Protein AF-A0A5E7UYP9-F1 (afdb_monomer)

Secondary structure (DSSP, 8-state):
------HHHHHHHHHGGG---HHHHHHHHHHHHHHHHHHHHHHHHHHHS----------------

Organism: Pseudomonas fluorescens (NCBI:txid294)

Radius of gyration: 28.66 Å; Cα contacts (8 Å, |Δi|>4): 2; chains: 1; bounding box: 52×15×86 Å

Structure (mmCIF, N/CA/C/O backbone):
data_AF-A0A5E7UYP9-F1
#
_entry.id   AF-A0A5E7UYP9-F1
#
loop_
_atom_site.group_PDB
_atom_site.id
_atom_site.type_symbol
_atom_site.label_atom_id
_atom_site.label_alt_id
_atom_site.label_comp_id
_atom_site.label_asym_id
_atom_site.label_entity_id
_atom_site.label_seq_id
_atom_site.pdbx_PDB_ins_code
_atom_site.Cartn_x
_atom_site.Cartn_y
_atom_site.Cartn_z
_ato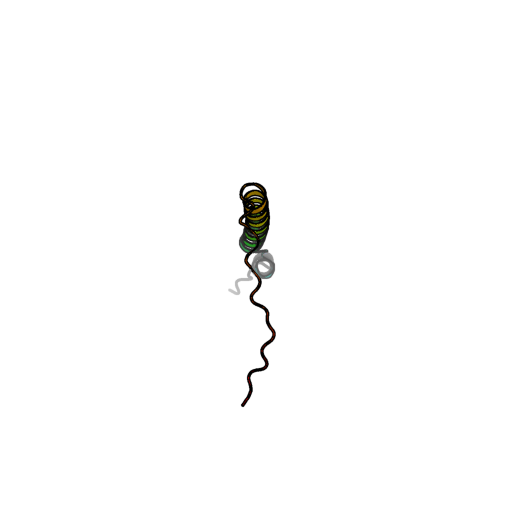m_site.occupancy
_atom_site.B_iso_or_equiv
_atom_site.auth_seq_id
_atom_site.auth_comp_id
_atom_site.auth_asym_id
_atom_site.auth_atom_id
_atom_site.pdbx_PDB_model_num
ATOM 1 N N . MET A 1 1 ? 33.875 -12.590 -45.797 1.00 47.16 1 MET A N 1
ATOM 2 C CA . MET A 1 1 ? 32.648 -11.768 -45.842 1.00 47.16 1 MET A CA 1
ATOM 3 C C . MET A 1 1 ? 32.417 -11.238 -44.429 1.00 47.16 1 MET A C 1
ATOM 5 O O . MET A 1 1 ? 31.947 -12.001 -43.597 1.00 47.16 1 MET A O 1
ATOM 9 N N . MET A 1 2 ? 32.843 -10.010 -44.104 1.00 48.69 2 MET A N 1
ATOM 10 C CA . MET A 1 2 ? 32.495 -9.391 -42.815 1.00 48.69 2 MET A CA 1
ATOM 11 C C . MET A 1 2 ? 31.030 -8.949 -42.883 1.00 48.69 2 MET A C 1
ATOM 13 O O . MET A 1 2 ? 30.681 -8.084 -43.682 1.00 48.69 2 MET A O 1
ATOM 17 N N . THR A 1 3 ? 30.161 -9.574 -42.095 1.00 61.19 3 THR A N 1
ATOM 18 C CA . THR A 1 3 ? 28.759 -9.170 -41.962 1.00 61.19 3 THR A CA 1
ATOM 19 C C . THR A 1 3 ? 28.682 -7.948 -41.051 1.00 61.19 3 THR A C 1
ATOM 21 O O . THR A 1 3 ? 28.826 -8.070 -39.836 1.00 61.19 3 THR A O 1
ATOM 24 N N . ASN A 1 4 ? 28.473 -6.769 -41.635 1.00 65.94 4 ASN A N 1
ATOM 25 C CA . ASN A 1 4 ? 28.210 -5.549 -40.879 1.00 65.94 4 ASN A CA 1
ATOM 26 C C . ASN A 1 4 ? 26.807 -5.647 -40.266 1.00 65.94 4 ASN A C 1
ATOM 28 O O . ASN A 1 4 ? 25.812 -5.608 -40.990 1.00 65.94 4 ASN A O 1
ATOM 32 N N . LEU A 1 5 ? 26.729 -5.807 -38.941 1.00 65.69 5 LEU A N 1
ATOM 33 C CA . LEU A 1 5 ? 25.467 -5.678 -38.215 1.00 65.69 5 LEU A CA 1
ATOM 34 C C . LEU A 1 5 ? 24.962 -4.228 -38.354 1.00 65.69 5 LEU A C 1
ATOM 36 O O . LEU A 1 5 ? 25.748 -3.301 -38.137 1.00 65.69 5 LEU A O 1
ATOM 40 N N . PRO A 1 6 ? 23.682 -4.006 -38.695 1.00 75.81 6 PRO A N 1
ATOM 41 C CA . PRO A 1 6 ? 23.113 -2.666 -38.749 1.00 75.81 6 PRO A CA 1
ATOM 42 C C . PRO A 1 6 ? 23.126 -2.032 -37.352 1.00 75.81 6 PRO A C 1
ATOM 44 O O . PRO A 1 6 ? 22.690 -2.638 -36.370 1.00 75.81 6 PRO A O 1
ATOM 47 N N . SER A 1 7 ? 23.620 -0.796 -37.269 1.00 66.25 7 SER A N 1
ATOM 48 C CA . SER A 1 7 ? 23.731 0.008 -36.042 1.00 66.25 7 SER A CA 1
ATOM 49 C C . SER A 1 7 ? 22.415 0.142 -35.273 1.00 66.25 7 SER A C 1
ATOM 51 O O . SER A 1 7 ? 22.423 0.263 -34.049 1.00 66.25 7 SER A O 1
ATOM 53 N N . ASP A 1 8 ? 21.287 0.062 -35.975 1.00 63.56 8 ASP A N 1
ATOM 54 C CA . ASP A 1 8 ? 19.950 0.170 -35.391 1.00 63.56 8 ASP A CA 1
ATOM 55 C C . ASP A 1 8 ? 19.628 -1.002 -34.452 1.00 63.56 8 ASP A C 1
ATOM 57 O O . ASP A 1 8 ? 18.948 -0.816 -33.445 1.00 63.56 8 ASP A O 1
ATOM 61 N N . VAL A 1 9 ? 20.179 -2.193 -34.721 1.00 68.50 9 VAL A N 1
ATOM 62 C CA . VAL A 1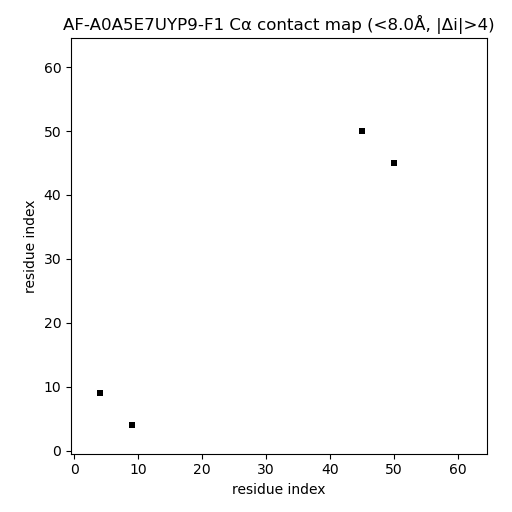 9 ? 20.004 -3.378 -33.862 1.00 68.50 9 VAL A CA 1
ATOM 63 C C . VAL A 1 9 ? 20.816 -3.241 -32.572 1.00 68.50 9 VAL A C 1
ATOM 65 O O . VAL A 1 9 ? 20.329 -3.595 -31.503 1.00 68.50 9 VAL A O 1
ATOM 68 N N . LEU A 1 10 ? 22.017 -2.658 -32.641 1.00 68.00 10 LEU A N 1
ATOM 69 C CA . LEU A 1 10 ? 22.828 -2.370 -31.451 1.00 68.00 10 LEU A CA 1
ATOM 70 C C . LEU A 1 10 ? 22.180 -1.293 -30.572 1.00 68.00 10 LEU A C 1
ATOM 72 O O . LEU A 1 10 ? 22.215 -1.392 -29.348 1.00 68.00 10 LEU A O 1
ATOM 76 N N . ASN A 1 11 ? 21.550 -0.290 -31.192 1.00 64.94 11 ASN A N 1
ATOM 77 C CA . ASN A 1 11 ? 20.809 0.735 -30.467 1.00 64.94 11 ASN A CA 1
ATOM 78 C C . ASN A 1 11 ? 19.549 0.156 -29.801 1.00 64.94 11 ASN A C 1
ATOM 80 O O . ASN A 1 11 ? 19.292 0.469 -28.645 1.00 64.94 11 ASN A O 1
ATOM 84 N N . ALA A 1 12 ? 18.805 -0.733 -30.471 1.00 63.78 12 ALA A N 1
ATOM 85 C CA . ALA A 1 12 ? 17.647 -1.412 -29.881 1.00 63.78 12 ALA A CA 1
ATOM 86 C C . ALA A 1 12 ? 18.027 -2.262 -28.653 1.00 63.78 12 ALA A C 1
ATOM 88 O O . ALA A 1 12 ? 17.404 -2.113 -27.607 1.00 63.78 12 ALA A O 1
ATOM 89 N N . MET A 1 13 ? 19.110 -3.049 -28.729 1.00 61.81 13 MET A N 1
ATOM 90 C CA . MET A 1 13 ? 19.602 -3.822 -27.576 1.00 61.81 13 MET A CA 1
ATOM 91 C C . MET A 1 13 ? 20.091 -2.941 -26.412 1.00 61.81 13 MET A C 1
ATOM 93 O O . MET A 1 13 ? 20.099 -3.390 -25.273 1.00 61.81 13 MET A O 1
ATOM 97 N N . SER A 1 14 ? 20.484 -1.687 -26.671 1.00 62.84 14 SER A N 1
ATOM 98 C CA . SER A 1 14 ? 20.854 -0.715 -25.628 1.00 62.84 14 SER A CA 1
ATOM 99 C C . SER A 1 14 ? 19.646 0.027 -25.033 1.00 62.84 14 SER A C 1
ATOM 101 O O . SER A 1 14 ? 19.731 0.546 -23.920 1.00 62.84 14 SER A O 1
ATOM 103 N N . GLN A 1 15 ? 18.515 0.092 -25.745 1.00 61.69 15 GLN A N 1
ATOM 104 C CA . GLN A 1 15 ? 17.264 0.677 -25.238 1.00 61.69 15 GLN A CA 1
ATOM 105 C C . GLN A 1 15 ? 16.582 -0.249 -24.221 1.00 61.69 15 GLN A C 1
ATOM 107 O O . GLN A 1 15 ? 15.869 0.235 -23.339 1.00 61.69 15 GLN A O 1
ATOM 112 N N . ASP A 1 16 ? 16.866 -1.553 -24.294 1.00 59.06 16 ASP A N 1
ATOM 113 C CA . ASP A 1 16 ? 16.371 -2.552 -23.347 1.00 59.06 16 ASP A CA 1
ATOM 114 C C . ASP A 1 16 ? 16.866 -2.302 -21.902 1.00 59.06 16 ASP A C 1
ATOM 116 O O . ASP A 1 16 ? 16.166 -2.603 -20.934 1.00 59.06 16 ASP A O 1
ATOM 120 N N . ASP A 1 17 ? 18.015 -1.633 -21.733 1.00 61.34 17 ASP A N 1
ATOM 121 C CA . ASP A 1 17 ? 18.559 -1.226 -20.425 1.00 61.34 17 ASP A CA 1
ATOM 122 C C . ASP A 1 17 ? 17.721 -0.138 -19.724 1.00 61.34 17 ASP A C 1
ATOM 124 O O . ASP A 1 17 ? 17.895 0.135 -18.533 1.00 61.34 17 ASP A O 1
ATOM 128 N N . LYS A 1 18 ? 16.809 0.519 -20.455 1.00 64.12 18 LYS A N 1
ATOM 129 C CA . LYS A 1 18 ? 15.871 1.522 -19.928 1.00 64.12 18 LYS A CA 1
ATOM 130 C C . LYS A 1 18 ? 14.419 1.048 -20.011 1.00 64.12 18 LYS A C 1
ATOM 132 O O . LYS A 1 18 ? 13.506 1.875 -20.050 1.00 64.12 18 LYS A O 1
ATOM 137 N N . LEU A 1 19 ? 14.176 -0.264 -20.020 1.00 72.50 19 LEU A N 1
ATOM 138 C CA . LEU A 1 19 ? 12.821 -0.798 -19.910 1.00 72.50 19 LEU A CA 1
ATOM 139 C C . LEU A 1 19 ? 12.288 -0.561 -18.497 1.00 72.50 19 LEU A C 1
ATOM 141 O O . LEU A 1 19 ? 12.706 -1.181 -17.521 1.00 72.50 19 LEU A O 1
ATOM 145 N N . ILE A 1 20 ? 11.342 0.368 -18.386 1.00 71.81 20 ILE A N 1
ATOM 146 C CA . ILE A 1 20 ? 10.603 0.596 -17.148 1.00 71.81 20 ILE A CA 1
ATOM 147 C C . ILE A 1 20 ? 9.724 -0.632 -16.903 1.00 71.81 20 ILE A C 1
ATOM 149 O O . ILE A 1 20 ? 8.796 -0.898 -17.668 1.00 71.81 20 ILE A O 1
ATOM 153 N N . ASP A 1 21 ? 9.980 -1.361 -15.815 1.00 76.56 21 ASP A N 1
ATOM 154 C CA . ASP A 1 21 ? 9.108 -2.460 -15.407 1.00 76.56 21 ASP A CA 1
ATOM 155 C C . ASP A 1 21 ? 7.787 -1.911 -14.849 1.00 76.56 21 ASP A C 1
ATOM 157 O O . ASP A 1 21 ? 7.638 -1.631 -13.655 1.00 76.56 21 ASP A O 1
ATOM 161 N N . LEU A 1 22 ? 6.796 -1.776 -15.730 1.00 83.38 22 LEU A N 1
ATOM 162 C CA . LEU A 1 22 ? 5.442 -1.336 -15.392 1.00 83.38 22 LEU A CA 1
ATOM 163 C C . LEU A 1 22 ? 4.746 -2.263 -14.381 1.00 83.38 22 LEU A C 1
ATOM 165 O O . LEU A 1 22 ? 3.776 -1.845 -13.739 1.00 83.38 22 LEU A O 1
ATOM 169 N N . ASN A 1 23 ? 5.216 -3.503 -14.211 1.00 85.88 23 ASN A N 1
ATOM 170 C CA . ASN A 1 23 ? 4.681 -4.410 -13.201 1.00 85.88 23 ASN A CA 1
AT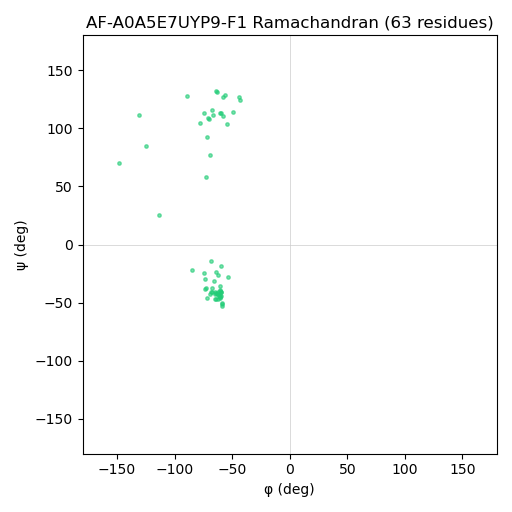OM 171 C C . ASN A 1 23 ? 5.120 -3.996 -11.800 1.00 85.88 23 ASN A C 1
ATOM 173 O O . ASN A 1 23 ? 4.301 -4.042 -10.883 1.00 85.88 23 ASN A O 1
ATOM 177 N N . THR A 1 24 ? 6.361 -3.529 -11.631 1.00 86.00 24 THR A N 1
ATOM 178 C CA . THR A 1 24 ? 6.838 -3.030 -10.330 1.00 86.00 24 THR A CA 1
ATOM 179 C C . THR A 1 24 ? 6.046 -1.807 -9.884 1.00 86.00 24 THR A C 1
ATOM 181 O O . THR A 1 24 ? 5.613 -1.729 -8.736 1.00 86.00 24 THR A O 1
ATOM 184 N N .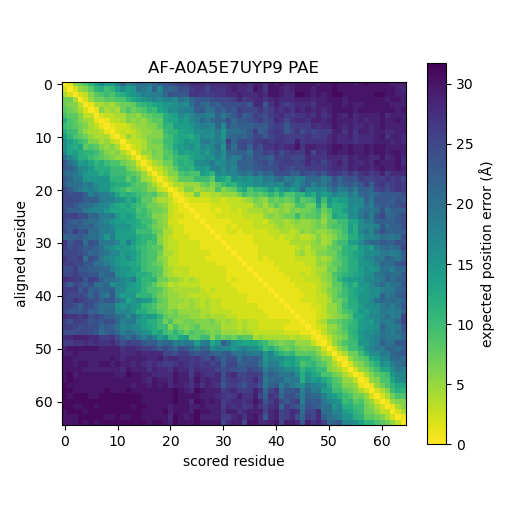 GLU A 1 25 ? 5.773 -0.883 -10.803 1.00 89.31 25 GLU A N 1
ATOM 185 C CA . GLU A 1 25 ? 4.983 0.314 -10.522 1.00 89.31 25 GLU A CA 1
ATOM 186 C C . GLU A 1 25 ? 3.516 -0.028 -10.223 1.00 89.31 25 GLU A C 1
ATOM 188 O O . GLU A 1 25 ? 2.919 0.487 -9.276 1.00 89.31 25 GLU A O 1
ATOM 193 N N . ARG A 1 26 ? 2.932 -0.973 -10.973 1.00 91.94 26 ARG A N 1
ATOM 194 C CA . ARG A 1 26 ? 1.597 -1.506 -10.672 1.00 91.94 26 ARG A CA 1
ATOM 195 C C . ARG A 1 26 ? 1.551 -2.149 -9.287 1.00 91.94 26 ARG A C 1
ATOM 197 O O . ARG A 1 26 ? 0.591 -1.913 -8.556 1.00 91.94 26 ARG A O 1
ATOM 204 N N . ALA A 1 27 ? 2.557 -2.945 -8.928 1.00 92.56 27 ALA A N 1
ATOM 205 C CA . ALA A 1 27 ? 2.631 -3.605 -7.630 1.00 92.56 27 ALA A CA 1
ATOM 206 C C . ALA A 1 27 ? 2.670 -2.582 -6.484 1.00 92.56 27 ALA A C 1
ATOM 208 O O . ALA A 1 27 ? 1.907 -2.726 -5.528 1.00 92.56 27 ALA A O 1
ATOM 209 N N . LYS A 1 28 ? 3.458 -1.506 -6.627 1.00 93.00 28 LYS A N 1
ATOM 210 C CA . LYS A 1 28 ? 3.468 -0.376 -5.682 1.00 93.00 28 LYS A CA 1
ATOM 211 C C . LYS A 1 28 ? 2.086 0.268 -5.556 1.00 93.00 28 LYS A C 1
ATOM 213 O O . LYS A 1 28 ? 1.550 0.361 -4.458 1.00 93.00 28 LYS A O 1
ATOM 218 N N . ARG A 1 29 ? 1.440 0.606 -6.678 1.00 94.50 29 ARG A N 1
ATOM 219 C CA . ARG A 1 29 ? 0.099 1.217 -6.656 1.00 94.50 29 ARG A CA 1
ATOM 220 C C . ARG A 1 29 ? -0.952 0.326 -5.988 1.00 94.50 29 ARG A C 1
ATOM 222 O O . ARG A 1 29 ? -1.809 0.828 -5.265 1.00 94.50 29 ARG A O 1
ATOM 229 N N . VAL A 1 30 ? -0.926 -0.982 -6.247 1.00 95.88 30 VAL A N 1
ATOM 230 C CA . VAL A 1 30 ? -1.851 -1.940 -5.615 1.00 95.88 30 VAL A CA 1
ATOM 231 C C . VAL A 1 30 ? -1.608 -2.013 -4.111 1.00 95.88 30 VAL A C 1
ATOM 233 O O . VAL A 1 30 ? -2.572 -2.043 -3.348 1.00 95.88 30 VAL A O 1
ATOM 236 N N . HIS A 1 31 ? -0.346 -2.007 -3.685 1.00 97.50 31 HIS A N 1
ATOM 237 C CA . HIS A 1 31 ? 0.011 -1.981 -2.274 1.00 97.50 31 HIS A CA 1
ATOM 238 C C . HIS A 1 31 ? -0.567 -0.745 -1.569 1.00 97.50 31 HIS A C 1
ATOM 240 O O . HIS A 1 31 ? -1.330 -0.895 -0.617 1.00 97.50 31 HIS A O 1
ATOM 246 N N . ASP A 1 32 ? -0.316 0.453 -2.100 1.00 95.25 32 ASP A N 1
ATOM 247 C CA . ASP A 1 32 ? -0.798 1.710 -1.513 1.00 95.25 32 ASP A CA 1
ATOM 248 C C . ASP A 1 32 ? -2.335 1.760 -1.431 1.00 95.25 32 ASP A C 1
ATOM 250 O O . ASP A 1 32 ? -2.919 2.184 -0.428 1.00 95.25 32 ASP A O 1
ATOM 254 N N . LEU A 1 33 ? -3.021 1.280 -2.476 1.00 97.25 33 LEU A N 1
ATOM 255 C CA . LEU A 1 33 ? -4.482 1.171 -2.490 1.00 97.25 33 LEU A CA 1
ATOM 256 C C . LEU A 1 33 ? -5.001 0.214 -1.413 1.00 97.25 33 LEU A C 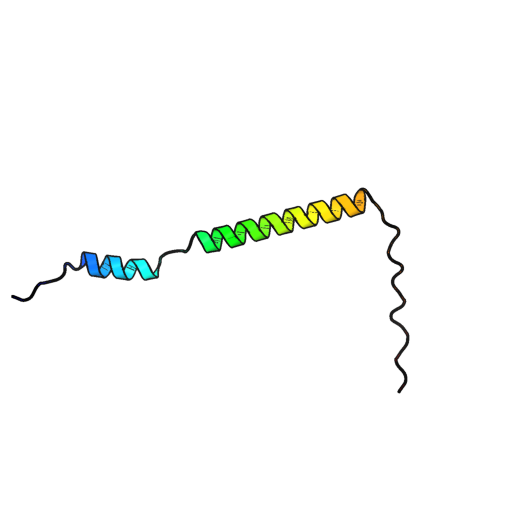1
ATOM 258 O O . LEU A 1 33 ? -6.019 0.500 -0.774 1.00 97.25 33 LEU A O 1
ATOM 262 N N . ASN A 1 34 ? -4.325 -0.916 -1.217 1.00 96.19 34 ASN A N 1
ATOM 263 C CA . ASN A 1 34 ? -4.711 -1.899 -0.215 1.00 96.19 34 ASN A CA 1
ATOM 264 C C . ASN A 1 34 ? -4.483 -1.370 1.204 1.00 96.19 34 ASN A C 1
ATOM 266 O O . ASN A 1 34 ? -5.367 -1.526 2.045 1.00 96.19 34 ASN A O 1
ATOM 270 N N . GLU A 1 35 ? -3.361 -0.696 1.466 1.00 96.44 35 GLU A N 1
ATOM 271 C CA . GLU A 1 35 ? -3.096 -0.064 2.763 1.00 96.44 35 GLU A CA 1
ATOM 272 C C . GLU A 1 35 ? -4.134 1.008 3.101 1.00 96.44 35 GLU A C 1
ATOM 274 O O . GLU A 1 35 ? -4.661 1.039 4.217 1.00 96.44 35 GLU A O 1
ATOM 279 N N . LYS A 1 36 ? -4.489 1.854 2.125 1.00 97.00 36 LYS A N 1
ATOM 280 C CA . LYS A 1 36 ? -5.532 2.869 2.299 1.00 97.00 36 LYS A CA 1
ATOM 281 C C . LYS A 1 36 ? -6.873 2.236 2.673 1.00 97.00 36 LYS A C 1
ATOM 283 O O . LYS A 1 36 ? -7.465 2.615 3.683 1.00 97.00 36 LYS A O 1
ATOM 288 N N . ARG A 1 37 ? -7.321 1.236 1.906 1.00 96.38 37 ARG A N 1
ATOM 289 C CA . ARG A 1 37 ? -8.578 0.514 2.173 1.00 96.38 37 ARG A CA 1
ATOM 290 C C . ARG A 1 37 ? -8.560 -0.186 3.529 1.00 96.38 37 ARG A C 1
ATOM 292 O O . ARG A 1 37 ? -9.559 -0.168 4.239 1.00 96.38 37 ARG A O 1
ATOM 299 N N . LEU A 1 38 ? -7.431 -0.781 3.913 1.00 96.56 38 LEU A N 1
ATOM 300 C CA . LEU A 1 38 ? -7.292 -1.456 5.202 1.00 96.56 38 LEU A CA 1
ATOM 301 C C . LEU A 1 38 ? -7.430 -0.477 6.373 1.00 96.56 38 LEU A C 1
ATOM 303 O O . LEU A 1 38 ? -8.096 -0.789 7.360 1.00 96.56 38 LEU A O 1
ATOM 307 N N . ASN A 1 39 ? -6.829 0.708 6.264 1.00 95.62 39 ASN A N 1
ATOM 308 C CA . ASN A 1 39 ? -6.945 1.747 7.283 1.00 95.62 39 ASN A CA 1
ATOM 309 C C . ASN A 1 39 ? -8.379 2.266 7.406 1.00 95.62 39 ASN A C 1
ATOM 311 O O . ASN A 1 39 ? -8.868 2.406 8.523 1.00 95.62 39 ASN A O 1
ATOM 315 N N . GLU A 1 40 ? -9.069 2.483 6.286 1.00 95.12 40 GLU A N 1
ATOM 316 C CA . GLU A 1 40 ? -10.485 2.870 6.277 1.00 95.12 40 GLU A CA 1
ATOM 317 C C . GLU A 1 40 ? -11.362 1.797 6.936 1.00 95.12 40 GLU A C 1
ATOM 319 O O . GLU A 1 40 ? -12.163 2.116 7.811 1.00 95.12 40 GLU A O 1
ATOM 324 N N . VAL A 1 41 ? -11.165 0.517 6.597 1.00 94.38 41 VAL A N 1
ATOM 325 C CA . VAL A 1 41 ? -11.894 -0.602 7.219 1.00 94.38 41 VAL A CA 1
ATOM 326 C C . VAL A 1 41 ? -11.605 -0.682 8.716 1.00 94.38 41 VAL A C 1
ATOM 328 O O . VAL A 1 41 ? -12.533 -0.861 9.501 1.00 94.38 41 VAL A O 1
ATOM 331 N N . ARG A 1 42 ? -10.346 -0.511 9.140 1.00 92.56 42 ARG A N 1
ATOM 332 C CA . ARG A 1 42 ? -9.979 -0.499 10.563 1.00 92.56 42 ARG A CA 1
ATOM 333 C C . ARG A 1 42 ? -10.656 0.659 11.297 1.00 92.56 42 ARG A C 1
ATOM 335 O O . ARG A 1 42 ? -11.231 0.435 12.354 1.00 92.56 42 ARG A O 1
ATOM 342 N 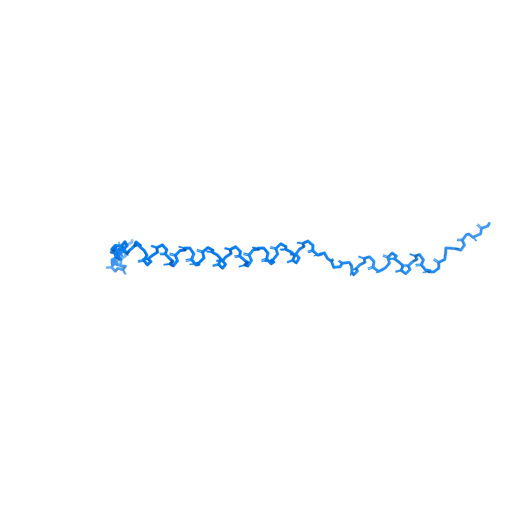N . GLN A 1 43 ? -10.620 1.866 10.738 1.00 92.38 43 GLN A N 1
ATOM 343 C CA . GLN A 1 43 ? -11.260 3.040 11.337 1.00 92.38 43 GLN A CA 1
ATOM 344 C C . GLN A 1 43 ? -12.779 2.876 11.415 1.00 92.38 43 GLN A C 1
ATOM 346 O O . GLN A 1 43 ? -13.364 3.104 12.470 1.00 92.38 43 GLN A O 1
ATOM 351 N N . ALA A 1 44 ? -13.415 2.441 10.326 1.00 92.44 44 ALA A N 1
ATOM 352 C CA . ALA A 1 44 ? -14.851 2.192 10.288 1.00 92.44 44 ALA A CA 1
ATOM 353 C C . ALA A 1 44 ? -15.252 1.108 11.295 1.00 92.44 44 ALA A C 1
ATOM 355 O O . ALA A 1 44 ? -16.262 1.243 11.980 1.00 92.44 44 ALA A O 1
ATOM 356 N N . PHE A 1 45 ? -14.434 0.063 11.436 1.00 91.38 45 PHE A N 1
ATOM 357 C CA . PHE A 1 45 ? -14.640 -0.977 12.434 1.00 91.38 45 PHE A CA 1
ATOM 358 C C . PHE A 1 45 ? -14.516 -0.437 13.863 1.00 91.38 45 PHE A C 1
ATOM 360 O O . PHE A 1 45 ? -15.392 -0.699 14.678 1.00 91.38 45 PHE A O 1
ATOM 367 N N . GLU A 1 46 ? -13.485 0.355 14.170 1.00 88.00 46 GLU A N 1
ATOM 368 C CA . GLU A 1 46 ? -13.328 0.997 15.485 1.00 88.00 46 GLU A CA 1
ATOM 369 C C . GLU A 1 46 ? -14.489 1.948 15.819 1.00 88.00 46 GLU A C 1
ATOM 371 O O . GLU A 1 46 ? -14.904 2.035 16.975 1.00 88.00 46 GLU A O 1
ATOM 376 N N . GLN A 1 47 ? -15.027 2.652 14.820 1.00 88.75 47 GLN A N 1
ATOM 377 C CA . GLN A 1 47 ? -16.187 3.532 14.983 1.00 88.75 47 GLN A CA 1
ATOM 378 C C . GLN A 1 47 ? -17.491 2.751 15.184 1.00 88.75 47 GLN A C 1
ATOM 380 O O . GLN A 1 47 ? -18.274 3.090 16.069 1.00 88.75 47 GLN A O 1
ATOM 385 N N . ALA A 1 48 ? -17.730 1.718 14.371 1.00 87.06 48 ALA A N 1
ATOM 386 C CA . ALA A 1 48 ? -18.944 0.904 14.425 1.00 87.06 48 ALA A CA 1
ATOM 387 C C . ALA A 1 48 ? -18.965 -0.034 15.640 1.00 87.06 48 ALA A C 1
ATOM 389 O O . ALA A 1 48 ? -20.026 -0.348 16.177 1.00 87.06 48 ALA A O 1
ATOM 390 N N . MET A 1 49 ? -17.788 -0.465 16.090 1.00 83.12 49 MET A N 1
ATOM 391 C CA . MET A 1 49 ? -17.592 -1.260 17.291 1.00 83.12 49 MET A CA 1
ATOM 392 C C . MET A 1 49 ? -16.588 -0.550 18.196 1.00 83.12 49 MET A C 1
ATOM 394 O O . MET A 1 49 ? -15.400 -0.886 18.176 1.00 83.12 49 MET A O 1
ATOM 398 N N . PRO A 1 50 ? -17.052 0.398 19.033 1.00 78.56 50 PRO A N 1
ATOM 399 C CA . PRO A 1 50 ? -16.234 0.980 20.082 1.00 78.56 50 PRO A CA 1
ATOM 400 C C . PRO A 1 50 ? -15.978 -0.089 21.152 1.00 78.56 50 PRO A C 1
ATOM 402 O O . PRO A 1 50 ? -16.595 -0.123 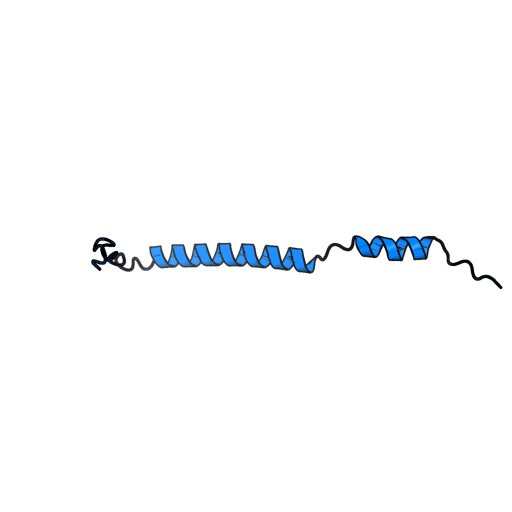22.216 1.00 78.56 50 PRO A O 1
ATOM 405 N N . LEU A 1 51 ? -15.065 -1.011 20.844 1.00 70.88 51 LEU A N 1
ATOM 406 C CA . LEU A 1 51 ? -14.531 -1.988 21.775 1.00 70.88 51 LEU A CA 1
ATOM 407 C C . LEU A 1 51 ? -13.891 -1.175 22.900 1.00 70.88 51 LEU A C 1
ATOM 409 O O . LEU A 1 51 ? -12.941 -0.423 22.667 1.00 70.88 51 LEU A O 1
ATOM 413 N N . GLY A 1 52 ? -14.467 -1.259 24.105 1.00 63.88 52 GLY A N 1
ATOM 414 C CA . GLY A 1 52 ? -14.021 -0.490 25.265 1.00 63.88 52 GLY A CA 1
ATOM 415 C C . GLY A 1 52 ? -12.496 -0.507 25.360 1.00 63.88 52 GLY A C 1
ATOM 416 O O . GLY A 1 52 ? -11.889 -1.575 25.273 1.00 63.88 52 GLY A O 1
ATOM 417 N N . LYS A 1 53 ? -11.882 0.684 25.452 1.00 65.75 53 LYS A N 1
ATOM 418 C CA . LYS A 1 53 ? -10.432 0.872 25.278 1.00 65.75 53 LYS A CA 1
ATOM 419 C C . LYS A 1 53 ? -9.668 -0.222 26.013 1.00 65.75 53 LYS A C 1
ATOM 421 O O . LYS A 1 53 ? -9.848 -0.377 27.223 1.00 65.75 53 LYS A O 1
ATOM 426 N N . ALA A 1 54 ? -8.804 -0.949 25.299 1.00 62.25 54 ALA A N 1
ATOM 427 C CA . ALA A 1 54 ? -7.911 -1.916 25.920 1.00 62.25 54 ALA A CA 1
ATOM 428 C C . ALA A 1 54 ? -7.219 -1.222 27.099 1.00 62.25 54 ALA A C 1
ATOM 430 O O . ALA A 1 54 ? -6.493 -0.242 26.900 1.00 62.25 54 ALA A O 1
ATOM 431 N N . LYS A 1 55 ? -7.505 -1.668 28.334 1.00 61.25 55 LYS A N 1
ATOM 432 C CA . LYS A 1 55 ? -6.873 -1.133 29.544 1.00 61.25 55 LYS A CA 1
ATOM 433 C C . LYS A 1 55 ? -5.367 -1.245 29.335 1.00 61.25 55 LYS A C 1
ATOM 435 O O . LYS A 1 55 ? -4.813 -2.342 29.415 1.00 61.25 55 LYS A O 1
ATOM 440 N N . LYS A 1 56 ? -4.703 -0.125 29.026 1.00 62.72 56 LYS A N 1
ATOM 441 C CA . LYS A 1 56 ? -3.246 -0.080 28.918 1.00 62.72 56 LYS A CA 1
ATOM 442 C C . LYS A 1 56 ? -2.711 -0.544 30.267 1.00 62.72 56 LYS A C 1
ATOM 444 O O . LYS A 1 56 ? -2.898 0.143 31.270 1.00 62.72 56 LYS A O 1
ATOM 449 N N . LYS A 1 57 ? -2.094 -1.730 30.306 1.00 65.62 57 LYS A N 1
ATOM 450 C CA . LYS A 1 57 ? -1.393 -2.182 31.509 1.00 65.62 57 LYS A CA 1
ATOM 451 C C . LYS A 1 57 ? -0.349 -1.111 31.847 1.00 65.62 57 LYS A C 1
ATOM 453 O O . LYS A 1 57 ? 0.392 -0.713 30.942 1.0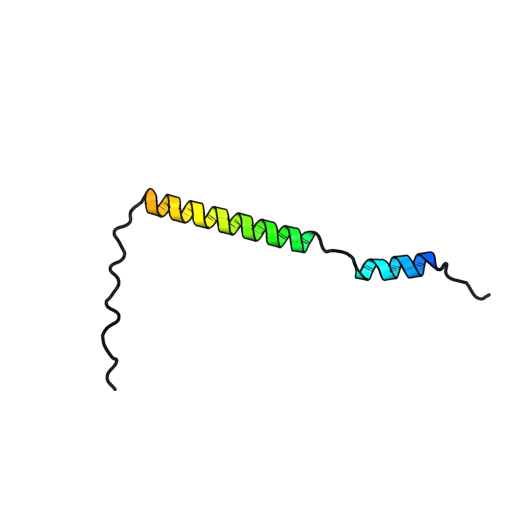0 65.62 57 LYS A O 1
ATOM 458 N N . PRO A 1 58 ? -0.291 -0.610 33.091 1.00 61.09 58 PRO A N 1
ATOM 459 C CA . PRO A 1 58 ? 0.676 0.412 33.454 1.00 61.09 58 PRO A CA 1
ATOM 460 C C . PRO A 1 58 ? 2.091 -0.138 33.238 1.00 61.09 58 PRO A C 1
ATOM 462 O O . PRO A 1 58 ? 2.518 -1.069 33.922 1.00 61.09 58 PRO A O 1
ATOM 465 N N . LYS A 1 59 ? 2.816 0.432 32.265 1.00 65.19 59 LYS A N 1
ATOM 466 C CA . LYS A 1 59 ? 4.251 0.204 32.028 1.00 65.19 59 LYS A CA 1
ATOM 467 C C . LYS A 1 59 ? 5.072 0.903 33.118 1.00 65.19 59 LYS A C 1
ATOM 469 O O . LYS A 1 59 ? 5.860 1.790 32.824 1.00 65.19 59 LYS A O 1
ATOM 474 N N . ASN A 1 60 ? 4.848 0.559 34.383 1.00 61.09 60 ASN A N 1
ATOM 475 C CA . ASN A 1 60 ? 5.657 1.104 35.466 1.00 61.09 60 ASN A CA 1
ATOM 476 C C . ASN A 1 60 ? 5.800 0.106 36.617 1.00 61.09 60 ASN A C 1
ATOM 478 O O . ASN A 1 60 ? 5.239 0.269 37.696 1.00 61.09 60 ASN A O 1
ATOM 482 N N . LYS A 1 61 ? 6.560 -0.963 36.373 1.00 65.81 61 LYS A N 1
ATOM 483 C CA . LYS A 1 61 ? 7.323 -1.616 37.439 1.00 65.81 61 LYS A CA 1
ATOM 484 C C . LYS A 1 61 ? 8.755 -1.788 36.933 1.00 65.81 61 LYS A C 1
ATOM 486 O O . LYS A 1 61 ? 8.948 -2.554 35.988 1.00 65.81 61 LYS A O 1
ATOM 491 N N . PRO A 1 62 ? 9.742 -1.075 37.504 1.00 69.94 62 PRO A N 1
ATOM 492 C CA . PRO A 1 62 ? 11.146 -1.334 37.221 1.0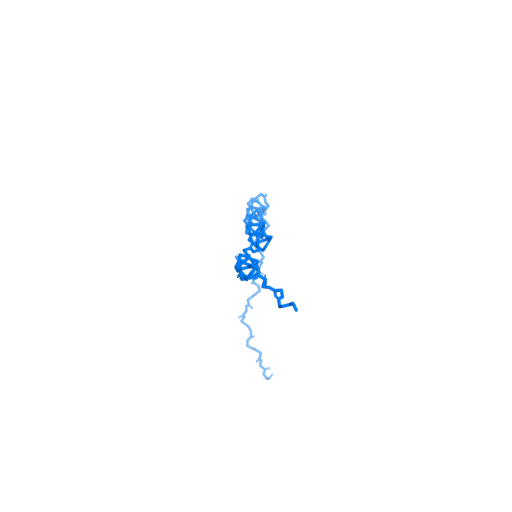0 69.94 62 PRO A CA 1
ATOM 493 C C . PRO A 1 62 ? 11.440 -2.790 37.580 1.00 69.94 62 PRO A C 1
ATOM 495 O O . PRO A 1 62 ? 11.128 -3.228 38.692 1.00 69.94 62 PRO A O 1
ATOM 498 N N . LYS A 1 63 ? 12.002 -3.560 36.646 1.00 72.69 63 LYS A N 1
ATOM 499 C CA . LYS A 1 63 ? 12.493 -4.903 36.956 1.00 72.69 63 LYS A CA 1
ATOM 500 C C . LYS A 1 63 ? 13.683 -4.736 37.903 1.00 72.69 63 LYS A C 1
ATOM 502 O O . LYS A 1 63 ? 14.690 -4.150 37.521 1.00 72.69 63 LYS A O 1
ATOM 507 N N . LYS A 1 64 ? 13.526 -5.157 39.159 1.00 59.62 64 LYS A N 1
ATOM 508 C CA . LYS A 1 64 ? 14.597 -5.126 40.158 1.00 59.62 64 LYS A CA 1
ATOM 509 C C . LYS A 1 64 ? 15.368 -6.450 40.083 1.00 59.62 64 LYS A C 1
ATOM 511 O O . LYS A 1 64 ? 14.747 -7.497 40.257 1.00 59.62 64 LYS A O 1
ATOM 516 N N . ARG A 1 65 ? 16.693 -6.316 39.945 1.00 61.69 65 ARG A N 1
ATOM 517 C CA . ARG A 1 65 ? 17.763 -7.331 39.850 1.00 61.69 65 ARG A CA 1
ATOM 518 C C . ARG A 1 65 ? 17.967 -7.938 38.466 1.00 61.69 65 ARG A C 1
ATOM 520 O O . ARG A 1 65 ? 17.004 -8.500 37.902 1.00 61.69 65 ARG A O 1
#

Mean predicted aligned error: 15.95 Å

Foldseek 3Di:
DDDDDPVVVVVVVVCVVVDDPVVVVVVVVVVVVVVVVVVVVVVVCCVVDVPPPDPPDPPDDPPDD

pLDDT: mean 76.69, std 14.69, range [47.16, 97.5]

Sequence (65 aa):
MMTNLPSDVLNAMSQDDKLIDLNTERAKRVHDLNEKRLNEVRQAFEQAMPLGKAKKKPKNKPKKR

Solvent-accessible surface area (backbone atoms only — not comparable to full-atom values): 4257 Å² total; per-residue (Å²): 134,86,81,79,75,62,67,68,58,59,51,53,66,57,52,59,81,69,64,76,63,64,63,60,55,48,51,50,54,53,49,56,52,48,54,52,52,49,51,51,52,50,51,51,45,47,68,78,48,71,68,74,74,78,79,76,74,79,93,76,74,83,85,80,132